Protein AF-A0A078GUJ3-F1 (afdb_monomer)

Foldseek 3Di:
DDDPFQKDKDWCPVPPPDPDPDIDIDIDDGDDPVCSVQSVQWQEKEKLDSCCVVDLQIKIWTDGQAQKIWIDGNVPDPHIDIAGHPDDNPFRWYWYADNVVRWIWTATVVRQKIWIHNVVVVRSPTDIDGDDDPDDPDD

Solvent-accessible surface area (backbone atoms only — not comparable to full-atom values): 8422 Å² total; per-residue (Å²): 131,84,75,77,81,52,55,44,74,53,66,41,80,82,43,91,84,60,86,63,97,62,72,58,70,46,80,48,76,53,52,54,78,81,47,51,79,43,57,89,38,61,68,29,70,30,51,67,51,96,54,61,92,79,34,74,81,33,38,45,34,36,21,36,73,37,40,40,42,36,35,41,32,73,78,80,37,97,56,79,44,77,39,82,42,97,56,74,78,83,40,63,42,45,47,44,53,38,75,90,77,60,28,37,34,37,33,36,68,91,55,45,36,36,35,40,29,37,63,86,78,70,37,75,71,61,50,75,47,75,56,82,72,94,76,70,80,86,127

Nearest PDB structures (foldseek):
  6m8s-assembly1_K  TM=6.997E-01  e=1.606E-01  Homo sapiens
  8cti-assembly1_B  TM=6.285E-01  e=2.528E-01  Homo sapiens
  8auw-assembly1_A  TM=7.124E-01  e=5.407E+00  Homo sapiens
  8auk-assembly1_B  TM=4.397E-01  e=4.561E+00  Homo sapiens
  8auw-assembly1_B  TM=4.407E-01  e=5.723E+00  Homo sapiens

Sequence (139 aa):
MSHPDSTIHLTQVLNPWSSESSPKTITLPPFTDHLVLHAQMVGNVSLSTYLPNQDDDYIVSFTFFGSKLCYYMPNRDSNWTIVDILFSYEINFGVIYSRKDQIFYLLTTGCSYMAALDLKKNKKNPKFMRFQFGNCPLM

Secondary structure (DSSP, 8-state):
-PPP---EEEE-TT-TT---SS--EEEEPPPPHHHHTTGGGEEEEEES-S-TTS-TT--EEEEESSSEEEEE-TTT-SS-EEEE--S-TT---EEEEETTTTEEEEE-GGGSEEEEEETTTTEEEEEEEE---TTPPP-

Mean predicted aligned error: 7.79 Å

Radius of gyration: 16.4 Å; Cα contacts (8 Å, |Δi|>4): 245; chains: 1; bounding box: 41×30×56 Å

Organism: Brassica napus (NCBI:txid3708)

Structure (mmCIF, N/CA/C/O backbone):
data_AF-A0A078GUJ3-F1
#
_entry.id   AF-A0A078GUJ3-F1
#
loop_
_atom_site.group_PDB
_atom_site.id
_atom_site.type_symbol
_atom_site.label_atom_id
_atom_site.label_alt_id
_atom_site.label_comp_id
_atom_site.label_asym_id
_atom_site.label_entity_id
_atom_site.label_seq_id
_atom_site.pdbx_PDB_ins_code
_atom_site.Cartn_x
_atom_site.Cartn_y
_atom_site.Cartn_z
_atom_site.occupancy
_atom_site.B_iso_or_equiv
_atom_site.auth_seq_id
_atom_site.auth_comp_id
_atom_site.auth_asym_id
_atom_site.auth_atom_id
_atom_site.pdbx_PDB_model_num
ATOM 1 N N . MET A 1 1 ? 9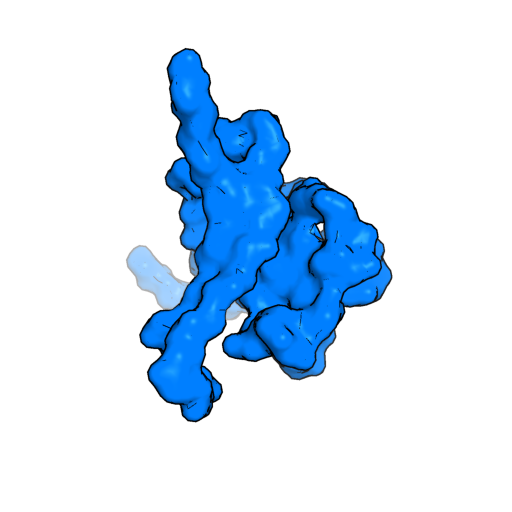.931 14.319 24.451 1.00 36.97 1 MET A N 1
ATOM 2 C CA . MET A 1 1 ? 9.402 14.939 23.219 1.00 36.97 1 MET A CA 1
ATOM 3 C C . MET A 1 1 ? 8.335 14.007 22.683 1.00 36.97 1 MET A C 1
ATOM 5 O O . MET A 1 1 ? 8.594 12.814 22.632 1.00 36.97 1 MET A O 1
ATOM 9 N N . SER A 1 2 ? 7.132 14.501 22.406 1.00 42.03 2 SER A N 1
ATOM 10 C CA . SER A 1 2 ? 6.055 13.695 21.827 1.00 42.03 2 SER A CA 1
ATOM 11 C C . SER A 1 2 ? 6.482 13.233 20.437 1.00 42.03 2 SER A C 1
ATOM 13 O O . SER A 1 2 ? 6.746 14.073 19.576 1.00 42.03 2 SER A O 1
ATOM 15 N N . HIS A 1 3 ? 6.596 11.921 20.228 1.00 52.22 3 HIS A N 1
ATOM 16 C CA . HIS A 1 3 ? 6.717 11.387 18.877 1.00 52.22 3 HIS A CA 1
ATOM 17 C C . HIS A 1 3 ? 5.505 11.880 18.071 1.00 52.22 3 HIS A C 1
ATOM 19 O O . HIS A 1 3 ? 4.392 11.836 18.602 1.00 52.22 3 HIS A O 1
ATOM 25 N N . PRO A 1 4 ? 5.690 12.416 16.852 1.00 57.34 4 PRO A N 1
ATOM 26 C CA . PRO A 1 4 ? 4.559 12.722 15.993 1.00 57.34 4 PRO A CA 1
ATOM 27 C C . PRO A 1 4 ? 3.753 11.440 15.801 1.00 57.34 4 PRO A C 1
ATOM 29 O O . PRO A 1 4 ? 4.325 10.378 15.535 1.00 57.34 4 PRO A O 1
ATOM 32 N N . ASP A 1 5 ? 2.440 11.543 15.992 1.00 70.56 5 ASP A N 1
ATOM 33 C CA . ASP A 1 5 ? 1.530 10.422 15.810 1.00 70.56 5 ASP A CA 1
ATOM 34 C C . ASP A 1 5 ? 1.657 9.943 14.357 1.00 70.56 5 ASP A C 1
ATOM 36 O O . ASP A 1 5 ? 1.248 10.623 13.419 1.00 70.56 5 ASP A O 1
ATOM 40 N N . SER A 1 6 ? 2.344 8.815 14.164 1.00 77.88 6 SER A N 1
ATOM 41 C CA . SER A 1 6 ? 2.643 8.237 12.845 1.00 77.88 6 SER A CA 1
ATOM 42 C C . SER A 1 6 ? 1.509 7.328 12.363 1.00 77.88 6 SER A C 1
ATOM 44 O O . SER A 1 6 ? 1.699 6.488 11.481 1.00 77.88 6 SER A O 1
ATOM 46 N N . THR A 1 7 ? 0.342 7.477 12.987 1.00 84.06 7 THR A N 1
ATOM 47 C CA . THR A 1 7 ? -0.903 6.787 12.680 1.00 84.06 7 THR A CA 1
ATOM 48 C C . THR A 1 7 ? -1.522 7.348 11.407 1.00 84.06 7 THR A C 1
ATOM 50 O O . THR A 1 7 ? -1.603 8.559 11.205 1.00 84.06 7 THR A O 1
ATOM 53 N N . ILE A 1 8 ? -1.984 6.455 10.530 1.00 84.62 8 ILE A N 1
ATOM 54 C CA . ILE A 1 8 ? -2.671 6.845 9.299 1.00 84.62 8 ILE A CA 1
ATOM 55 C C . ILE A 1 8 ? -4.173 6.737 9.512 1.00 84.62 8 ILE A C 1
ATOM 57 O O . ILE A 1 8 ? -4.682 5.697 9.933 1.00 84.62 8 ILE A O 1
ATOM 61 N N . HIS A 1 9 ? -4.891 7.786 9.127 1.00 87.62 9 HIS A N 1
ATOM 62 C CA . HIS A 1 9 ? -6.346 7.797 9.111 1.00 87.62 9 HIS A CA 1
ATOM 63 C C . HIS A 1 9 ? -6.865 7.849 7.673 1.00 87.62 9 HIS A C 1
ATOM 65 O O . HIS A 1 9 ? -6.527 8.752 6.909 1.00 87.62 9 HIS A O 1
ATOM 71 N N . LEU A 1 10 ? -7.719 6.894 7.307 1.00 86.81 10 LEU A N 1
ATOM 72 C CA . LEU A 1 10 ? -8.486 6.928 6.063 1.00 86.81 10 LEU A CA 1
ATOM 73 C C . LEU A 1 10 ? -9.869 7.488 6.359 1.00 86.81 10 LEU A C 1
ATOM 75 O O . LEU A 1 10 ? -10.608 6.902 7.146 1.00 86.81 10 LEU A O 1
ATOM 79 N N . THR A 1 11 ? -10.237 8.596 5.719 1.00 86.38 11 THR A N 1
ATOM 80 C CA . THR A 1 11 ? -11.533 9.242 5.940 1.00 86.38 11 THR A CA 1
ATOM 81 C C . THR A 1 11 ? -12.368 9.307 4.668 1.00 86.38 11 THR A C 1
ATOM 83 O O . THR A 1 11 ? -11.854 9.554 3.577 1.00 86.38 11 THR A O 1
ATOM 86 N N . GLN A 1 12 ? -13.676 9.099 4.810 1.00 83.56 12 GLN A N 1
ATOM 87 C CA . GLN A 1 12 ? -14.631 9.130 3.698 1.00 83.56 12 GLN A CA 1
ATOM 88 C C . GLN A 1 12 ? -15.184 10.531 3.401 1.00 83.56 12 GLN A C 1
ATOM 90 O O . GLN A 1 12 ? -16.067 10.656 2.560 1.00 83.56 12 GLN A O 1
ATOM 95 N N . VAL A 1 13 ? -14.668 11.586 4.043 1.00 83.88 13 VAL A N 1
ATOM 96 C CA . VAL A 1 13 ? -15.151 12.974 3.876 1.00 83.88 13 VAL A CA 1
ATOM 97 C C . VAL A 1 13 ? -15.231 13.406 2.407 1.00 83.88 13 VAL A C 1
ATOM 99 O O . VAL A 1 13 ? -16.160 14.109 2.028 1.00 83.88 13 VAL A O 1
ATOM 102 N N . LEU A 1 14 ? -14.282 12.967 1.574 1.00 81.19 14 LEU A N 1
ATOM 103 C CA . LEU A 1 14 ? -14.217 13.306 0.147 1.00 81.19 14 LEU A CA 1
ATOM 104 C C . LEU A 1 14 ? -14.678 12.162 -0.771 1.00 81.19 14 LEU A C 1
ATOM 106 O O . LEU A 1 14 ? -14.397 12.189 -1.966 1.00 81.19 14 LEU A O 1
ATOM 110 N N . ASN A 1 15 ? -15.344 11.135 -0.237 1.00 79.50 15 ASN A N 1
ATOM 111 C CA . ASN A 1 15 ? -15.840 10.015 -1.030 1.00 79.50 15 ASN A CA 1
ATOM 112 C C . ASN A 1 15 ? -17.213 10.362 -1.643 1.00 79.50 15 ASN A C 1
ATOM 114 O O . ASN A 1 15 ? -18.208 10.336 -0.916 1.00 79.50 15 ASN A O 1
ATOM 118 N N . PRO A 1 16 ? -17.319 10.610 -2.964 1.00 79.56 16 PRO A N 1
ATOM 119 C CA . PRO A 1 16 ? -18.593 10.957 -3.599 1.00 79.56 16 PRO A CA 1
ATOM 120 C C . PRO A 1 16 ? -19.592 9.790 -3.619 1.00 79.56 16 PRO A C 1
ATOM 122 O O . PRO A 1 16 ? -20.770 9.991 -3.896 1.00 79.56 16 PRO A O 1
ATOM 125 N N . TRP A 1 17 ? -19.132 8.569 -3.329 1.00 76.50 17 TRP A N 1
ATOM 126 C CA . TRP A 1 17 ? -19.959 7.365 -3.240 1.00 76.50 17 TRP A CA 1
ATOM 127 C C . TRP A 1 17 ? -20.351 7.008 -1.802 1.00 76.50 17 TRP A C 1
ATOM 129 O O . TRP A 1 17 ? -20.935 5.949 -1.579 1.00 76.50 17 TRP A O 1
ATOM 139 N N . SER A 1 18 ? -20.022 7.853 -0.819 1.00 74.56 18 SER A N 1
ATOM 140 C CA . SER A 1 18 ? -20.481 7.671 0.557 1.00 74.56 18 SER A CA 1
ATOM 141 C C . SER A 1 18 ? -21.945 8.091 0.676 1.00 74.56 18 SER A C 1
ATOM 143 O O . SER A 1 18 ? -22.278 9.257 0.488 1.00 74.56 18 SER A O 1
ATOM 145 N N . SER A 1 19 ? -22.822 7.147 1.015 1.00 70.50 19 SER A N 1
ATOM 146 C CA . SER A 1 19 ? -24.238 7.407 1.316 1.00 70.50 19 SER A CA 1
ATOM 147 C C . SER A 1 19 ? -24.496 7.765 2.782 1.00 70.50 19 SER A C 1
ATOM 149 O O . SER A 1 19 ? -25.628 8.065 3.153 1.00 70.50 19 SER A O 1
ATOM 151 N N . GLU A 1 20 ? -23.474 7.681 3.635 1.00 68.75 20 GLU A N 1
ATOM 152 C CA . GLU A 1 20 ? -23.616 7.855 5.079 1.00 68.75 20 GLU A CA 1
ATOM 153 C C . GLU A 1 20 ? -23.755 9.333 5.454 1.00 68.75 20 GLU A C 1
ATOM 155 O O . GLU A 1 20 ? -23.013 10.186 4.967 1.00 68.75 20 GLU A O 1
ATOM 160 N N . SER A 1 21 ? -24.668 9.630 6.382 1.00 70.56 21 SER A N 1
ATOM 161 C CA . SER A 1 21 ? -24.880 10.985 6.909 1.00 70.56 21 SER A CA 1
ATOM 162 C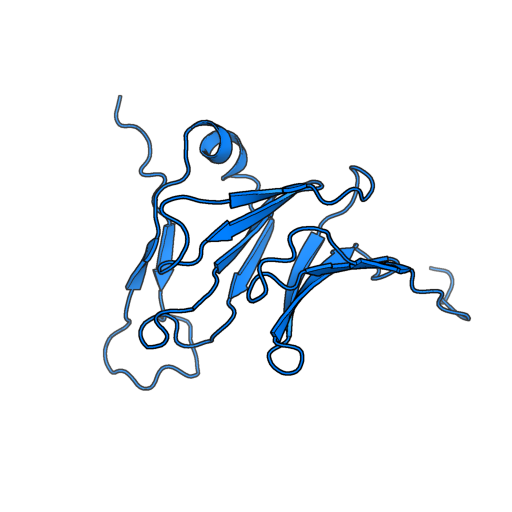 C . SER A 1 21 ? -23.704 11.508 7.740 1.00 70.56 21 SER A C 1
ATOM 164 O O . SER A 1 21 ? -23.618 12.708 7.987 1.00 70.56 21 SER A O 1
ATOM 166 N N . SER A 1 22 ? -22.813 10.620 8.197 1.00 75.81 22 SER A N 1
ATOM 167 C CA . SER A 1 22 ? -21.596 10.961 8.931 1.00 75.81 22 SER A CA 1
ATOM 168 C C . SER A 1 22 ? -20.357 10.338 8.268 1.00 75.81 22 SER A C 1
ATOM 170 O O . SER A 1 22 ? -20.378 9.158 7.902 1.00 75.81 22 SER A O 1
ATOM 172 N N . PRO A 1 23 ? -19.252 11.096 8.117 1.00 78.06 23 PRO A N 1
ATOM 173 C CA . PRO A 1 23 ? -18.013 10.548 7.585 1.00 78.06 23 PRO A CA 1
ATOM 174 C C . PRO A 1 23 ? -17.451 9.496 8.537 1.00 78.06 23 PRO A C 1
ATOM 176 O O . PRO A 1 23 ? -17.251 9.763 9.724 1.00 78.06 23 PRO A O 1
ATOM 179 N N . LYS A 1 24 ? -17.152 8.307 8.014 1.00 84.12 24 LYS A N 1
ATOM 180 C CA . LYS A 1 24 ? -16.436 7.276 8.768 1.00 84.12 24 LYS A CA 1
ATOM 181 C C . LYS A 1 24 ? -14.935 7.434 8.545 1.00 84.12 24 LYS A C 1
ATOM 183 O O . LYS A 1 24 ? -14.481 7.695 7.426 1.00 84.12 24 LYS A O 1
ATOM 188 N N . THR A 1 25 ? -14.184 7.256 9.625 1.00 87.81 25 THR A N 1
ATOM 189 C CA . THR A 1 25 ? -12.721 7.270 9.628 1.00 87.81 25 THR A CA 1
ATOM 190 C C . THR A 1 25 ? -12.218 5.930 10.138 1.00 87.81 25 THR A C 1
ATOM 192 O O . THR A 1 25 ? -12.676 5.448 11.171 1.00 87.81 25 THR A O 1
ATOM 195 N N . ILE A 1 26 ? -11.284 5.334 9.405 1.00 88.44 26 ILE A N 1
ATOM 196 C CA . ILE A 1 26 ? -10.595 4.103 9.784 1.00 88.44 26 ILE A CA 1
ATOM 197 C C . ILE A 1 26 ? -9.184 4.469 10.210 1.00 88.44 26 ILE A C 1
ATOM 199 O O . ILE A 1 26 ? -8.498 5.225 9.519 1.00 88.44 26 ILE A O 1
ATOM 203 N N . THR A 1 27 ? -8.756 3.913 11.334 1.00 89.38 27 THR A N 1
ATOM 204 C CA . THR A 1 27 ? -7.400 4.067 11.854 1.00 89.38 27 THR A CA 1
ATOM 205 C C . THR A 1 27 ? -6.581 2.853 11.446 1.00 89.38 27 THR A C 1
ATOM 207 O O . THR A 1 27 ? -6.934 1.726 11.784 1.00 89.38 27 THR A O 1
ATOM 210 N N . LEU A 1 28 ? -5.512 3.078 10.689 1.00 89.25 28 LEU A N 1
ATOM 211 C CA . LEU A 1 28 ? -4.556 2.042 10.306 1.00 89.25 28 LEU A CA 1
ATOM 212 C C . LEU A 1 28 ? -3.415 1.981 11.331 1.00 89.25 28 LEU A C 1
ATOM 214 O O . LEU A 1 28 ? -3.224 2.943 12.080 1.00 89.25 28 LEU A O 1
ATOM 218 N N . PRO A 1 29 ? -2.618 0.898 11.350 1.00 88.31 29 PRO A N 1
ATOM 219 C CA . PRO A 1 29 ? -1.446 0.832 12.207 1.00 88.31 29 PRO A CA 1
ATOM 220 C C . PRO A 1 29 ? -0.495 2.006 11.952 1.00 88.31 29 PRO A C 1
ATOM 222 O O . PRO A 1 29 ? -0.361 2.451 10.804 1.00 88.31 29 PRO A O 1
ATOM 225 N N . PRO A 1 30 ? 0.207 2.494 12.983 1.00 87.00 30 PRO A N 1
ATOM 226 C CA . PRO A 1 30 ? 1.226 3.510 12.794 1.00 87.00 30 PRO A CA 1
ATOM 227 C C . PRO A 1 30 ? 2.378 2.982 11.939 1.00 87.00 30 PRO A C 1
ATOM 229 O O . PRO A 1 30 ? 2.659 1.780 11.897 1.00 87.00 30 PRO A O 1
ATOM 232 N N . PHE A 1 31 ? 3.075 3.890 11.261 1.00 84.56 31 PHE A N 1
ATOM 233 C CA . PHE A 1 31 ? 4.349 3.543 10.652 1.00 84.56 31 PHE A CA 1
ATOM 234 C C . PHE A 1 31 ? 5.350 3.108 11.719 1.00 84.56 31 PHE A C 1
ATOM 236 O O . PHE A 1 31 ? 5.560 3.790 12.716 1.00 84.56 31 PHE A O 1
ATOM 243 N N . THR A 1 32 ? 5.994 1.968 11.483 1.00 81.19 32 THR A N 1
ATOM 244 C CA . THR A 1 32 ? 7.171 1.530 12.242 1.00 81.19 32 THR A CA 1
ATOM 245 C C . THR A 1 32 ? 8.316 2.525 12.057 1.00 81.19 32 THR A C 1
ATOM 247 O O . THR A 1 32 ? 8.421 3.104 10.979 1.00 81.19 32 THR A O 1
ATOM 250 N N . ASP A 1 33 ? 9.223 2.657 13.028 1.00 74.25 33 ASP A N 1
ATOM 251 C CA . ASP A 1 33 ? 10.292 3.678 13.048 1.00 74.25 33 ASP A CA 1
ATOM 252 C C . ASP A 1 33 ? 11.051 3.856 11.719 1.00 74.25 33 ASP A C 1
ATOM 254 O O . ASP A 1 33 ? 11.320 4.977 11.291 1.00 74.25 33 ASP A O 1
ATOM 258 N N . HIS A 1 34 ? 11.342 2.761 11.007 1.00 76.06 34 HIS A N 1
ATOM 259 C CA . HIS A 1 34 ? 12.021 2.817 9.708 1.00 76.06 34 HIS A CA 1
ATOM 260 C C . HIS A 1 34 ? 11.167 3.430 8.581 1.00 76.06 34 HIS A C 1
ATOM 262 O O . HIS A 1 34 ? 11.712 4.034 7.663 1.00 76.06 34 HIS A O 1
ATOM 268 N N . LEU A 1 35 ? 9.840 3.296 8.641 1.00 75.56 35 LEU A N 1
ATOM 269 C CA . LEU A 1 35 ? 8.888 3.888 7.697 1.00 75.56 35 LEU A CA 1
ATOM 270 C C . LEU A 1 35 ? 8.584 5.352 8.017 1.00 75.56 35 LEU A C 1
ATOM 272 O O . LEU A 1 35 ? 8.284 6.113 7.100 1.00 75.56 35 LEU A O 1
ATOM 276 N N . VAL A 1 36 ? 8.697 5.764 9.284 1.00 76.94 36 VAL A N 1
ATOM 277 C CA . VAL A 1 36 ? 8.464 7.157 9.708 1.00 76.94 36 VAL A CA 1
ATOM 278 C C . VAL A 1 36 ? 9.396 8.118 8.966 1.00 76.94 36 VAL A C 1
ATOM 280 O O . VAL A 1 36 ? 8.956 9.174 8.515 1.00 76.94 36 VAL A O 1
ATOM 283 N N . LEU A 1 37 ? 10.653 7.719 8.740 1.00 73.50 37 LEU A N 1
ATOM 284 C CA . LEU A 1 37 ? 11.622 8.489 7.944 1.00 73.50 37 LEU A CA 1
ATOM 285 C C . LEU A 1 37 ? 11.168 8.706 6.492 1.00 73.50 37 LEU A C 1
ATOM 287 O O . LEU A 1 37 ? 11.540 9.697 5.869 1.00 73.50 37 LEU A O 1
ATOM 291 N N . HIS A 1 38 ? 10.349 7.797 5.963 1.00 70.88 38 HIS A N 1
ATOM 292 C CA . 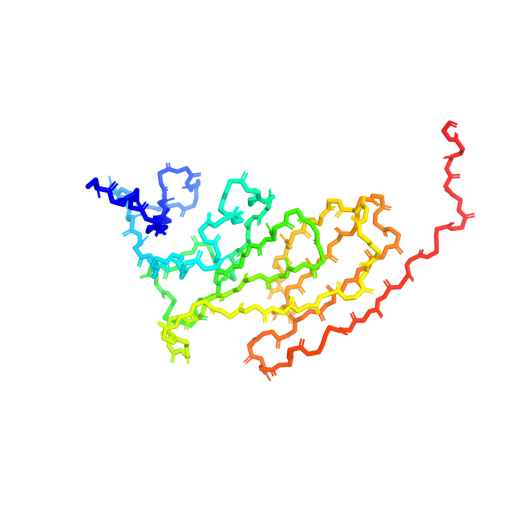HIS A 1 38 ? 9.826 7.848 4.601 1.00 70.88 38 HIS A CA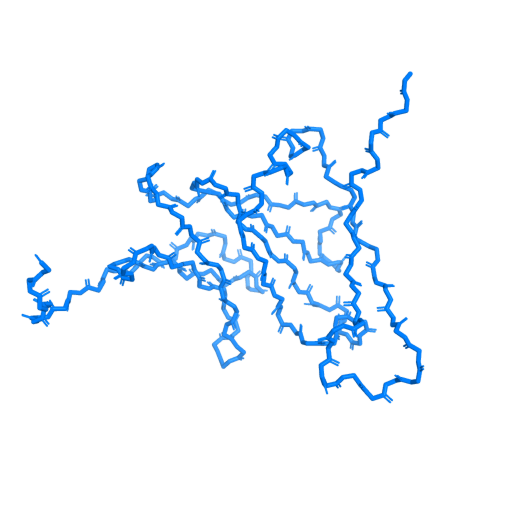 1
ATOM 293 C C . HIS A 1 38 ? 8.400 8.412 4.522 1.00 70.88 38 HIS A C 1
ATOM 295 O O . HIS A 1 38 ? 7.909 8.658 3.424 1.00 70.88 38 HIS A O 1
ATOM 301 N N . ALA A 1 39 ? 7.729 8.669 5.649 1.00 71.94 39 ALA A N 1
ATOM 302 C CA . ALA A 1 39 ? 6.334 9.114 5.683 1.00 71.94 39 ALA A CA 1
ATOM 303 C C . ALA A 1 39 ? 6.107 10.448 4.944 1.00 71.94 39 ALA A C 1
ATOM 305 O O . ALA A 1 39 ? 5.092 10.623 4.276 1.00 71.94 39 ALA A O 1
ATOM 306 N N . GLN A 1 40 ? 7.080 11.365 4.994 1.00 68.12 40 GLN A N 1
ATOM 307 C CA . GLN A 1 40 ? 7.036 12.637 4.251 1.00 68.12 40 GLN A CA 1
ATOM 308 C C . GLN A 1 40 ? 7.204 12.456 2.732 1.00 68.12 40 GLN A C 1
ATOM 310 O O . GLN A 1 40 ? 6.979 13.386 1.965 1.00 68.12 40 GLN A O 1
ATOM 315 N N . MET A 1 41 ? 7.608 11.260 2.300 1.00 70.94 41 MET A N 1
ATOM 316 C CA . MET A 1 41 ? 7.889 10.893 0.914 1.00 70.94 41 MET A CA 1
ATOM 317 C C . MET A 1 41 ? 6.814 9.967 0.329 1.00 70.94 41 MET A C 1
ATOM 319 O O . MET A 1 41 ? 7.055 9.323 -0.693 1.00 70.94 41 MET A O 1
ATOM 323 N N . VAL A 1 42 ? 5.646 9.853 0.969 1.00 72.50 42 VAL A N 1
ATOM 324 C CA . VAL A 1 42 ? 4.517 9.103 0.406 1.00 72.50 42 VAL A CA 1
ATOM 325 C C . VAL A 1 42 ? 4.055 9.800 -0.874 1.00 72.50 42 VAL A C 1
ATOM 327 O O . VAL A 1 42 ? 3.626 10.951 -0.846 1.00 72.50 42 VAL A O 1
ATOM 330 N N . GLY A 1 43 ? 4.173 9.104 -2.003 1.00 74.81 43 GLY A N 1
ATOM 331 C CA . GLY A 1 43 ? 3.859 9.642 -3.323 1.00 74.81 43 GLY A CA 1
ATOM 332 C C . GLY A 1 43 ? 2.407 9.405 -3.723 1.00 74.81 43 GLY A C 1
ATOM 333 O O . GLY A 1 43 ? 1.707 10.326 -4.137 1.00 74.81 43 GLY A O 1
ATOM 334 N N . ASN A 1 44 ? 1.938 8.162 -3.617 1.00 84.31 44 ASN A N 1
ATOM 335 C CA . ASN A 1 44 ? 0.604 7.782 -4.070 1.00 84.31 44 ASN A CA 1
ATOM 336 C C . ASN A 1 44 ? -0.010 6.709 -3.165 1.00 84.31 44 ASN A C 1
ATOM 338 O O . ASN A 1 44 ? 0.713 5.882 -2.616 1.00 84.31 44 ASN A O 1
ATOM 342 N N . VAL A 1 45 ? -1.338 6.722 -3.024 1.00 87.50 45 VAL A N 1
ATOM 343 C CA . VAL A 1 45 ? -2.106 5.785 -2.193 1.00 87.50 45 VAL A CA 1
ATOM 344 C C . VAL A 1 45 ? -3.162 5.106 -3.060 1.00 87.50 45 VAL A C 1
ATOM 346 O O . VAL A 1 45 ? -3.843 5.767 -3.843 1.00 87.50 45 VAL A O 1
ATOM 349 N N . SER A 1 46 ? -3.341 3.797 -2.888 1.00 91.44 46 SER A N 1
ATOM 350 C CA . SER A 1 46 ? -4.400 3.041 -3.555 1.00 91.44 46 SER A CA 1
ATOM 351 C C . SER A 1 46 ? -5.066 2.046 -2.615 1.00 91.44 46 SER A C 1
ATOM 353 O O . SER A 1 46 ? -4.407 1.420 -1.782 1.00 91.44 46 SER A O 1
ATOM 355 N N . LEU A 1 47 ? -6.377 1.886 -2.787 1.00 92.62 47 LEU A N 1
ATOM 356 C CA . LEU A 1 47 ? -7.236 1.016 -1.991 1.00 92.62 47 LEU A CA 1
ATOM 357 C C . LEU A 1 47 ? -7.849 -0.069 -2.878 1.00 92.62 47 LEU A C 1
ATOM 359 O O . LEU A 1 47 ? -8.271 0.206 -4.003 1.00 92.62 47 LEU A O 1
ATOM 363 N N . SER A 1 48 ? -7.973 -1.289 -2.351 1.00 93.19 48 SER A N 1
ATOM 364 C CA . SER A 1 48 ? -8.661 -2.380 -3.059 1.00 93.19 48 SER A CA 1
ATOM 365 C C . SER A 1 48 ? -10.180 -2.196 -3.155 1.00 93.19 48 SER A C 1
ATOM 367 O O . SER A 1 48 ? -10.857 -2.865 -3.939 1.00 93.19 48 SER A O 1
ATOM 369 N N . THR A 1 49 ? -10.728 -1.299 -2.341 1.00 88.44 49 THR A N 1
ATOM 370 C CA . THR A 1 49 ? -12.156 -1.021 -2.214 1.00 88.44 49 THR A CA 1
ATOM 371 C C . THR A 1 49 ? -12.381 0.466 -1.962 1.00 88.44 49 THR A C 1
ATOM 373 O O . THR A 1 49 ? -11.512 1.172 -1.458 1.00 88.44 49 THR A O 1
ATOM 376 N N . TYR A 1 50 ? -13.570 0.943 -2.309 1.00 83.31 50 TYR A N 1
ATOM 377 C CA . TYR A 1 50 ? -14.009 2.314 -2.049 1.00 83.31 50 TYR A CA 1
ATOM 378 C C . TYR A 1 50 ? -14.722 2.446 -0.687 1.00 83.31 50 TYR A C 1
ATOM 380 O O . TYR A 1 50 ? -14.959 3.561 -0.225 1.00 83.31 50 TYR A O 1
ATOM 388 N N . LEU A 1 51 ? -15.036 1.320 -0.029 1.00 84.25 51 LEU A N 1
ATOM 389 C CA . LEU A 1 51 ? -15.685 1.247 1.287 1.00 84.25 51 LEU A CA 1
ATOM 390 C C . LEU A 1 51 ? -14.891 0.313 2.224 1.00 84.25 51 LEU A C 1
ATOM 392 O O . LEU A 1 51 ? -15.357 -0.776 2.550 1.00 84.25 51 LEU A O 1
ATOM 396 N N . PRO A 1 52 ? -13.674 0.701 2.650 1.00 83.75 52 PRO A N 1
ATOM 397 C CA . PRO A 1 52 ? -12.809 -0.150 3.480 1.00 83.75 52 PRO A CA 1
ATOM 398 C C . PRO A 1 52 ? -13.379 -0.455 4.873 1.00 83.75 52 PRO A C 1
ATOM 400 O O . PRO A 1 52 ? -12.930 -1.364 5.547 1.00 83.75 52 PRO A O 1
ATOM 403 N N . ASN A 1 53 ? -14.396 0.284 5.310 1.00 81.88 53 ASN A N 1
ATOM 404 C CA . ASN A 1 53 ? -15.116 0.052 6.562 1.00 81.88 53 ASN A CA 1
ATOM 405 C C . ASN A 1 53 ? -16.174 -1.060 6.470 1.00 81.88 53 ASN A C 1
ATOM 407 O O . ASN A 1 53 ? -16.821 -1.348 7.472 1.00 81.88 53 ASN A O 1
ATOM 411 N N . GLN A 1 54 ? -16.405 -1.611 5.278 1.00 84.00 54 GLN A N 1
ATOM 412 C CA . GLN A 1 54 ? -17.388 -2.666 5.009 1.00 84.00 54 GLN A CA 1
ATOM 413 C C . GLN A 1 54 ? -16.756 -3.918 4.384 1.00 84.00 54 GLN A C 1
ATOM 415 O O . GLN A 1 54 ? -17.471 -4.845 4.014 1.00 84.00 54 GLN A O 1
ATOM 420 N N . ASP A 1 55 ? -15.437 -3.931 4.213 1.00 84.38 55 ASP A N 1
ATOM 421 C CA . ASP A 1 55 ? -14.686 -5.018 3.592 1.00 84.38 55 ASP A CA 1
ATOM 422 C C . ASP A 1 55 ? -13.540 -5.370 4.528 1.00 84.38 55 ASP A C 1
ATOM 424 O O . ASP A 1 55 ? -12.567 -4.632 4.567 1.00 84.38 55 ASP A O 1
ATOM 428 N N . ASP A 1 56 ? -13.644 -6.461 5.284 1.00 84.50 56 ASP A N 1
ATOM 429 C CA . ASP A 1 56 ? -12.621 -6.821 6.276 1.00 84.50 56 ASP A CA 1
ATOM 430 C C . ASP A 1 56 ? -11.283 -7.234 5.620 1.00 84.50 56 ASP A C 1
ATOM 432 O O . ASP A 1 56 ? -10.222 -7.160 6.241 1.00 84.50 56 ASP A O 1
ATOM 436 N N . ASP A 1 57 ? -11.307 -7.610 4.336 1.00 87.19 57 ASP A N 1
ATOM 437 C CA . ASP A 1 57 ? -10.140 -8.041 3.559 1.00 87.19 57 ASP A CA 1
ATOM 438 C C . ASP A 1 57 ? -9.612 -6.935 2.627 1.00 87.19 57 ASP A C 1
ATOM 440 O O . ASP A 1 57 ? -8.949 -7.208 1.610 1.00 87.19 57 ASP A O 1
ATOM 444 N N . TYR A 1 58 ? -9.897 -5.670 2.953 1.00 91.62 58 TYR A N 1
ATOM 445 C CA . TYR A 1 58 ? -9.374 -4.553 2.185 1.00 91.62 58 TYR A CA 1
ATOM 446 C C . TYR A 1 58 ? -7.849 -4.462 2.268 1.00 91.62 58 TYR A C 1
ATOM 448 O O . TYR A 1 58 ? -7.206 -4.836 3.246 1.00 91.62 58 TYR A O 1
ATOM 456 N N . ILE A 1 59 ? -7.257 -3.927 1.209 1.00 93.75 59 ILE A N 1
ATOM 457 C CA . ILE A 1 59 ? -5.824 -3.696 1.107 1.00 93.75 59 ILE A CA 1
ATOM 458 C C . ILE A 1 59 ? -5.614 -2.204 0.925 1.00 93.75 59 ILE A C 1
ATOM 460 O O . ILE A 1 59 ? -6.163 -1.596 -0.002 1.00 93.75 59 ILE A O 1
ATOM 464 N N . VAL A 1 60 ? -4.789 -1.632 1.794 1.00 93.19 60 VAL A N 1
ATOM 465 C CA . VAL A 1 60 ? -4.246 -0.284 1.630 1.00 93.19 60 VAL A CA 1
ATOM 466 C C . VAL A 1 60 ? -2.835 -0.415 1.118 1.00 93.19 60 VAL A C 1
ATOM 468 O O . VAL A 1 60 ? -2.056 -1.198 1.653 1.00 93.19 60 VAL A O 1
ATOM 471 N N . SER A 1 61 ? -2.496 0.365 0.104 1.00 91.50 61 SER A N 1
ATOM 472 C CA . SER A 1 61 ? -1.139 0.434 -0.413 1.00 91.50 61 SER A CA 1
ATOM 473 C C . SER A 1 61 ? -0.717 1.875 -0.612 1.00 91.50 61 SER A C 1
ATOM 475 O O . SER A 1 61 ? -1.544 2.733 -0.928 1.00 91.50 61 SER A O 1
ATOM 477 N N . PHE A 1 62 ? 0.574 2.127 -0.469 1.00 88.06 62 PHE A N 1
ATOM 478 C CA . PHE A 1 62 ? 1.170 3.382 -0.878 1.00 88.06 62 PHE A CA 1
ATOM 479 C C . PHE A 1 62 ? 2.586 3.178 -1.395 1.00 88.06 62 PHE A C 1
ATOM 481 O O . PHE A 1 62 ? 3.289 2.230 -1.034 1.00 88.06 62 PHE A O 1
ATOM 488 N N . THR A 1 63 ? 2.995 4.088 -2.264 1.00 84.44 63 THR A N 1
ATOM 489 C CA . THR A 1 63 ? 4.362 4.174 -2.764 1.00 84.44 63 THR A CA 1
ATOM 490 C C . THR A 1 63 ? 5.111 5.252 -2.003 1.00 84.44 63 THR A C 1
ATOM 492 O O . THR A 1 63 ? 4.573 6.320 -1.707 1.00 84.44 63 THR A O 1
ATOM 495 N N . PHE A 1 64 ? 6.372 4.975 -1.700 1.00 75.50 64 PHE A N 1
ATOM 496 C CA . PHE A 1 64 ? 7.327 6.014 -1.334 1.00 75.50 64 PHE A CA 1
ATOM 497 C C . PHE A 1 64 ? 8.035 6.507 -2.597 1.00 75.50 64 PHE A C 1
ATOM 499 O O . PHE A 1 64 ? 8.109 5.765 -3.578 1.00 75.50 64 PHE A O 1
ATOM 506 N N . PHE A 1 65 ? 8.593 7.721 -2.585 1.00 67.12 65 PHE A N 1
ATOM 507 C CA . PHE A 1 65 ? 9.576 8.108 -3.603 1.00 67.12 65 PHE A CA 1
ATOM 508 C C . PHE A 1 65 ? 10.690 7.048 -3.650 1.00 67.12 65 PHE A C 1
ATOM 510 O O . PHE A 1 65 ? 11.423 6.860 -2.678 1.00 67.12 65 PHE A O 1
ATOM 517 N N . GLY A 1 66 ? 10.774 6.330 -4.772 1.00 65.56 66 GLY A N 1
ATOM 518 C CA . GLY A 1 66 ? 11.698 5.219 -4.976 1.00 65.56 66 GLY A CA 1
ATOM 519 C C . GLY A 1 66 ? 11.016 3.887 -5.300 1.00 65.56 66 GLY A C 1
ATOM 520 O O . GLY A 1 66 ? 9.830 3.794 -5.603 1.00 65.56 66 GLY A O 1
ATOM 521 N N . SER A 1 67 ? 11.812 2.828 -5.250 1.00 72.69 67 SER A N 1
ATOM 522 C CA . SER A 1 67 ? 11.508 1.467 -5.696 1.00 72.69 67 SER A CA 1
ATOM 523 C C . SER A 1 67 ? 10.766 0.616 -4.654 1.00 72.69 67 SER A C 1
ATOM 525 O O . SER A 1 67 ? 10.975 -0.591 -4.591 1.00 72.69 67 SER A O 1
ATOM 527 N N . LYS A 1 68 ? 9.922 1.199 -3.794 1.00 81.44 68 LYS A N 1
ATOM 528 C CA . LYS A 1 68 ? 9.274 0.459 -2.693 1.00 81.44 68 LYS A CA 1
ATOM 529 C C . LYS A 1 68 ? 7.766 0.654 -2.677 1.00 81.44 68 LYS A C 1
ATOM 531 O O . LYS A 1 68 ? 7.274 1.783 -2.657 1.00 81.44 68 LYS A O 1
ATOM 536 N N . LEU A 1 69 ? 7.044 -0.462 -2.623 1.00 86.88 69 LEU A N 1
ATOM 537 C CA . LEU A 1 69 ? 5.626 -0.494 -2.289 1.00 86.88 69 LEU A CA 1
ATOM 538 C C . LEU A 1 69 ? 5.481 -0.891 -0.829 1.00 86.88 69 LEU A C 1
ATOM 540 O O . LEU A 1 69 ? 6.109 -1.846 -0.381 1.00 86.88 69 LEU A O 1
ATOM 544 N N . CYS A 1 70 ? 4.602 -0.219 -0.109 1.00 89.12 70 CYS A N 1
ATOM 545 C CA . CYS A 1 70 ? 4.188 -0.661 1.206 1.00 89.12 70 CYS A CA 1
ATOM 546 C C . CYS A 1 70 ? 2.687 -0.920 1.200 1.00 89.12 70 CYS A C 1
ATOM 548 O O . CYS A 1 70 ? 1.929 -0.215 0.528 1.00 89.12 70 CYS A O 1
ATOM 550 N N . TYR A 1 71 ? 2.255 -1.951 1.915 1.00 92.31 71 TYR A N 1
ATOM 551 C CA . TYR A 1 71 ? 0.848 -2.295 2.004 1.00 92.31 71 TYR A CA 1
ATOM 552 C C . 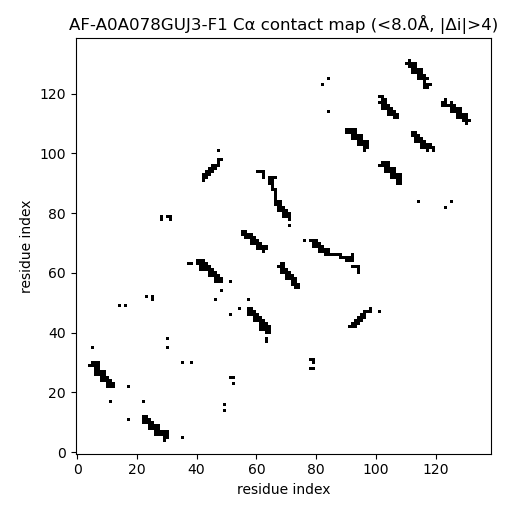TYR A 1 71 ? 0.480 -2.852 3.380 1.00 92.31 71 TYR A C 1
ATOM 554 O O . TYR A 1 71 ? 1.339 -3.295 4.145 1.00 92.31 71 TYR A O 1
ATOM 562 N N . TYR A 1 72 ? -0.817 -2.828 3.669 1.00 91.75 72 TYR A N 1
ATOM 563 C CA . TYR A 1 72 ? -1.419 -3.390 4.869 1.00 91.75 72 TYR A CA 1
ATOM 564 C C . TYR A 1 72 ? -2.741 -4.078 4.529 1.00 91.75 72 TYR A C 1
ATOM 566 O O . TYR A 1 72 ? -3.573 -3.512 3.812 1.00 91.75 72 TYR A O 1
ATOM 574 N N . MET A 1 73 ? -2.913 -5.294 5.050 1.00 91.69 73 MET A N 1
ATOM 575 C CA . MET A 1 73 ? -4.151 -6.071 5.006 1.00 91.69 73 MET A CA 1
ATOM 576 C C . MET A 1 73 ? -4.610 -6.377 6.443 1.00 91.69 73 MET A C 1
ATOM 578 O O . MET A 1 73 ? -3.968 -7.200 7.096 1.00 91.69 73 MET A O 1
ATOM 582 N N . PRO A 1 74 ? -5.707 -5.788 6.949 1.00 87.44 74 PRO A N 1
ATOM 583 C CA . PRO A 1 74 ? -6.082 -5.879 8.364 1.00 87.44 74 PRO A CA 1
ATOM 584 C C . PRO A 1 74 ? -6.220 -7.300 8.912 1.00 87.44 74 PRO A C 1
ATOM 586 O O . PRO A 1 74 ? -5.764 -7.581 10.016 1.00 87.44 74 PRO A O 1
ATOM 589 N N . ASN A 1 75 ? -6.792 -8.214 8.126 1.00 86.19 75 ASN A N 1
ATOM 590 C CA . ASN A 1 75 ? -7.018 -9.601 8.542 1.00 86.19 75 ASN A CA 1
ATOM 591 C C . ASN A 1 75 ? -5.799 -10.521 8.398 1.00 86.19 75 ASN A C 1
ATOM 593 O O . ASN A 1 75 ? -5.857 -11.689 8.784 1.00 86.19 75 ASN A O 1
ATOM 597 N N . ARG A 1 76 ? -4.708 -10.046 7.789 1.00 85.75 76 ARG A N 1
ATOM 598 C CA . ARG A 1 76 ? -3.536 -10.884 7.482 1.00 85.75 76 ARG A CA 1
ATOM 599 C C . ARG A 1 76 ? -2.250 -10.358 8.082 1.00 85.75 76 ARG A C 1
ATOM 601 O O . ARG A 1 76 ? -1.393 -11.152 8.459 1.00 85.75 76 ARG A O 1
ATOM 608 N N . ASP A 1 77 ? -2.120 -9.045 8.163 1.00 86.12 77 ASP A N 1
ATOM 609 C CA . ASP A 1 77 ? -0.907 -8.384 8.590 1.00 86.12 77 ASP A CA 1
ATOM 610 C C . ASP A 1 77 ? -1.143 -7.702 9.940 1.00 86.12 77 ASP A C 1
ATOM 612 O O . ASP A 1 77 ? -2.112 -6.974 10.130 1.00 86.12 77 ASP A O 1
ATOM 616 N N . SER A 1 78 ? -0.228 -7.897 10.889 1.00 84.94 78 SER A N 1
ATOM 617 C CA . SER A 1 78 ? -0.232 -7.133 12.147 1.00 84.94 78 SER A CA 1
ATOM 618 C C . SER A 1 78 ? 0.436 -5.762 11.998 1.00 84.94 78 SER A C 1
ATOM 620 O O . SER A 1 78 ? 0.246 -4.896 12.842 1.00 84.94 78 SER A O 1
ATOM 622 N N . ASN A 1 79 ? 1.240 -5.578 10.946 1.00 87.25 79 ASN A N 1
ATOM 623 C CA . ASN A 1 79 ? 2.019 -4.375 10.656 1.00 87.25 79 ASN A CA 1
ATOM 624 C C . ASN A 1 79 ? 2.161 -4.179 9.142 1.00 87.25 79 ASN A C 1
ATOM 626 O O . ASN A 1 79 ? 1.902 -5.084 8.352 1.00 87.25 79 ASN A O 1
ATOM 630 N N . TRP A 1 80 ? 2.631 -3.003 8.742 1.00 90.06 80 TRP A N 1
ATOM 631 C CA . TRP A 1 80 ? 2.967 -2.686 7.358 1.00 90.06 80 TRP A CA 1
ATOM 632 C C . TRP A 1 80 ? 3.996 -3.656 6.758 1.00 90.06 80 TRP A C 1
ATOM 634 O O . TRP A 1 80 ? 5.019 -3.953 7.376 1.00 90.06 80 TRP A O 1
ATOM 644 N N . THR A 1 81 ? 3.748 -4.109 5.526 1.00 89.25 81 THR A N 1
ATOM 645 C CA . THR A 1 81 ? 4.684 -4.933 4.749 1.00 89.25 81 THR A CA 1
ATOM 646 C C . THR A 1 81 ? 5.271 -4.132 3.594 1.00 89.25 81 THR A C 1
ATOM 648 O O . THR A 1 81 ? 4.535 -3.521 2.822 1.00 89.25 81 THR A O 1
ATOM 651 N N . ILE A 1 82 ? 6.592 -4.206 3.425 1.00 87.88 82 ILE A N 1
ATOM 652 C CA . ILE A 1 82 ? 7.313 -3.585 2.308 1.00 87.88 82 ILE A CA 1
ATOM 653 C C . ILE A 1 82 ? 7.627 -4.633 1.243 1.00 87.88 82 ILE A C 1
ATOM 655 O O . ILE A 1 82 ? 8.037 -5.754 1.549 1.00 87.88 82 ILE A O 1
ATOM 659 N N . VAL A 1 83 ? 7.457 -4.245 -0.015 1.00 87.19 83 VAL A N 1
ATOM 660 C CA . VAL A 1 83 ? 7.884 -4.991 -1.194 1.00 87.19 83 VAL A CA 1
ATOM 661 C C . VAL A 1 83 ? 8.838 -4.118 -1.997 1.00 87.19 83 VAL A C 1
ATOM 663 O O . VAL A 1 83 ? 8.479 -3.014 -2.413 1.00 87.19 83 VAL A O 1
ATOM 666 N N . ASP A 1 84 ? 10.043 -4.630 -2.235 1.00 83.56 84 ASP A N 1
ATOM 667 C CA . ASP A 1 84 ? 11.010 -3.991 -3.120 1.00 83.56 84 ASP A CA 1
ATOM 668 C C . ASP A 1 84 ? 10.640 -4.250 -4.587 1.00 83.56 84 ASP A C 1
ATOM 670 O O . ASP A 1 84 ? 10.383 -5.375 -5.023 1.00 83.56 84 ASP A O 1
ATOM 674 N N . ILE A 1 85 ? 10.618 -3.178 -5.366 1.00 80.00 85 ILE A N 1
ATOM 675 C CA . ILE A 1 85 ? 10.227 -3.132 -6.768 1.00 80.00 85 ILE A CA 1
ATOM 676 C C . ILE A 1 85 ? 11.459 -2.717 -7.559 1.00 80.00 85 ILE A C 1
ATOM 678 O O . ILE A 1 85 ? 11.784 -1.543 -7.630 1.00 80.00 85 ILE A O 1
ATOM 682 N N . LEU A 1 86 ? 12.150 -3.676 -8.169 1.00 72.56 86 LEU A N 1
ATOM 683 C CA . LEU A 1 86 ? 13.463 -3.501 -8.813 1.00 72.56 86 LEU A CA 1
ATOM 684 C C . LEU A 1 86 ? 13.464 -2.662 -10.117 1.00 72.56 86 LEU A C 1
ATOM 686 O O . LEU A 1 86 ? 14.166 -2.992 -11.071 1.00 72.56 86 LEU A O 1
ATOM 690 N N . PHE A 1 87 ? 12.694 -1.578 -10.191 1.00 64.81 87 PHE A N 1
ATOM 691 C CA . PHE A 1 87 ? 12.839 -0.557 -11.227 1.00 64.81 87 PHE A CA 1
ATOM 692 C C . PHE A 1 87 ? 13.830 0.529 -10.791 1.00 64.81 87 PHE A C 1
ATOM 694 O O . PHE A 1 87 ? 14.083 0.709 -9.600 1.00 64.81 87 PHE A O 1
ATOM 701 N N . SER A 1 88 ? 14.437 1.217 -11.765 1.00 53.06 88 SER A N 1
ATOM 702 C CA . SER A 1 88 ? 15.503 2.190 -11.509 1.00 53.06 88 SER A CA 1
ATOM 703 C C . SER A 1 88 ? 15.059 3.297 -10.546 1.00 53.06 88 SER A C 1
ATOM 705 O O . SER A 1 88 ? 13.898 3.703 -10.520 1.00 53.06 88 SER A O 1
ATOM 707 N N . TYR A 1 89 ? 16.022 3.785 -9.767 1.00 55.59 89 TYR A N 1
ATOM 708 C CA . TYR A 1 89 ? 15.893 4.742 -8.662 1.00 55.59 89 TYR A CA 1
ATOM 709 C C . TYR A 1 89 ? 15.293 6.122 -9.015 1.00 55.59 89 TYR A C 1
ATOM 711 O O . TYR A 1 89 ? 15.225 6.984 -8.146 1.00 55.59 89 TYR A O 1
ATOM 719 N N . GLU A 1 90 ? 14.855 6.356 -10.253 1.00 52.72 90 GLU A N 1
ATOM 720 C CA . GLU A 1 90 ? 14.585 7.705 -10.778 1.00 52.72 90 GLU A CA 1
ATOM 721 C C . GLU A 1 90 ? 13.117 7.999 -11.107 1.00 52.72 90 GLU A C 1
ATOM 723 O O . GLU A 1 90 ? 12.819 9.028 -11.711 1.00 52.72 90 GLU A O 1
ATOM 728 N N . ILE A 1 91 ? 12.173 7.127 -10.746 1.00 58.47 91 ILE A N 1
ATOM 729 C CA . ILE A 1 91 ? 10.804 7.268 -11.245 1.00 58.47 91 ILE A CA 1
ATOM 730 C C . ILE A 1 91 ? 9.789 7.416 -10.114 1.00 58.47 91 ILE A C 1
ATOM 732 O O . ILE A 1 91 ? 9.750 6.635 -9.169 1.00 58.47 91 ILE A O 1
ATOM 736 N N . ASN A 1 92 ? 8.923 8.421 -10.250 1.00 62.88 92 ASN A N 1
ATOM 737 C CA . ASN A 1 92 ? 7.700 8.541 -9.468 1.00 62.88 92 ASN A CA 1
ATOM 738 C C . ASN A 1 92 ? 6.750 7.411 -9.858 1.00 62.88 92 ASN A C 1
ATOM 740 O O . ASN A 1 92 ? 6.285 7.353 -10.998 1.00 62.88 92 ASN A O 1
ATOM 744 N N . PHE A 1 93 ? 6.461 6.521 -8.913 1.00 72.31 93 PHE A N 1
ATOM 745 C CA . PHE A 1 93 ? 5.522 5.430 -9.130 1.00 72.31 93 PHE A CA 1
ATOM 746 C C . PHE A 1 93 ? 4.127 5.815 -8.647 1.00 72.31 93 PHE A C 1
ATOM 748 O O . PHE A 1 93 ? 3.917 6.086 -7.461 1.00 72.31 93 PHE A O 1
ATOM 755 N N . GLY A 1 94 ? 3.162 5.784 -9.563 1.00 81.81 94 GLY A N 1
ATOM 756 C CA . GLY A 1 94 ? 1.748 5.728 -9.200 1.00 81.81 94 GLY A CA 1
ATOM 757 C C . GLY A 1 94 ? 1.360 4.288 -8.879 1.00 81.81 94 GLY A C 1
ATOM 758 O O . GLY A 1 94 ? 1.793 3.377 -9.587 1.00 81.81 94 GLY A O 1
ATOM 759 N N . VAL A 1 95 ? 0.546 4.074 -7.845 1.00 88.31 95 VAL A N 1
ATOM 760 C CA . VAL A 1 95 ? -0.046 2.767 -7.550 1.00 88.31 95 VAL A CA 1
ATOM 761 C C . VAL A 1 95 ? -1.543 2.811 -7.830 1.00 88.31 95 VAL A C 1
ATOM 763 O O . VAL A 1 95 ? -2.261 3.707 -7.402 1.00 88.31 95 VAL A O 1
ATOM 766 N N . ILE A 1 96 ? -2.036 1.837 -8.586 1.00 91.06 96 ILE A N 1
ATOM 767 C CA . ILE A 1 96 ? -3.448 1.752 -8.951 1.00 91.06 96 ILE A CA 1
ATOM 768 C C . ILE A 1 96 ? -3.937 0.334 -8.715 1.00 91.06 96 ILE A C 1
ATOM 770 O O . ILE A 1 96 ? -3.331 -0.630 -9.176 1.00 91.06 96 ILE A O 1
ATOM 774 N N . TYR A 1 97 ? -5.071 0.200 -8.042 1.00 93.06 97 TYR A N 1
ATOM 775 C CA . TYR A 1 97 ? -5.767 -1.068 -7.929 1.00 93.06 97 TYR A CA 1
ATOM 776 C C . TYR A 1 97 ? -6.741 -1.293 -9.091 1.00 93.06 97 TYR A C 1
ATOM 778 O O . TYR A 1 97 ? -7.661 -0.503 -9.314 1.00 93.06 97 TYR A O 1
ATOM 786 N N . SER A 1 98 ? -6.594 -2.412 -9.801 1.00 93.19 98 SER A N 1
ATOM 787 C CA . SER A 1 98 ? -7.602 -2.891 -10.749 1.00 93.19 98 SER A CA 1
ATOM 788 C C . SER A 1 98 ? -8.599 -3.789 -10.033 1.00 93.19 98 SER A C 1
ATOM 790 O O . SER A 1 98 ? -8.275 -4.909 -9.642 1.00 93.19 98 SER A O 1
ATOM 792 N N . ARG A 1 99 ? -9.855 -3.345 -9.926 1.00 91.12 99 ARG A N 1
ATOM 793 C CA . ARG A 1 99 ? -10.941 -4.184 -9.393 1.00 91.12 99 ARG A CA 1
ATOM 794 C C . ARG A 1 99 ? -11.239 -5.385 -10.293 1.00 91.12 99 ARG A C 1
ATOM 796 O O . ARG A 1 99 ? -11.611 -6.438 -9.785 1.00 91.12 99 ARG A O 1
ATOM 803 N N . LYS A 1 100 ? -11.083 -5.232 -11.611 1.00 93.19 100 LYS A N 1
ATOM 804 C CA . LYS A 1 100 ? -11.322 -6.310 -12.579 1.00 93.19 100 LYS A CA 1
ATOM 805 C C . LYS A 1 100 ? -10.334 -7.455 -12.370 1.00 93.19 100 LYS A C 1
ATOM 807 O O . LYS A 1 100 ? -10.744 -8.606 -12.295 1.00 93.19 100 LYS A O 1
ATOM 812 N N . ASP A 1 101 ? -9.054 -7.118 -12.249 1.00 92.81 101 ASP A N 1
ATOM 813 C CA . ASP A 1 101 ? -7.983 -8.112 -12.154 1.00 92.81 101 ASP A CA 1
ATOM 814 C C . ASP A 1 101 ? -7.669 -8.491 -10.699 1.00 92.81 101 ASP A C 1
ATOM 816 O O . ASP A 1 101 ? -7.010 -9.498 -10.454 1.00 92.81 101 ASP A O 1
ATOM 820 N N . GLN A 1 102 ? -8.171 -7.705 -9.737 1.00 92.75 102 GLN A N 1
ATOM 821 C CA . GLN A 1 102 ? -7.871 -7.789 -8.302 1.00 92.75 102 GLN A CA 1
ATOM 822 C C . GLN A 1 102 ? -6.360 -7.675 -8.023 1.00 92.75 102 GLN A C 1
ATOM 824 O O . GLN A 1 102 ? -5.809 -8.383 -7.181 1.00 92.75 102 GLN A O 1
ATOM 829 N N . ILE A 1 103 ? -5.685 -6.794 -8.767 1.00 93.75 103 ILE A N 1
ATOM 830 C CA . ILE A 1 103 ? -4.225 -6.636 -8.790 1.00 93.75 103 ILE A CA 1
ATOM 831 C C . ILE A 1 103 ? -3.863 -5.166 -8.586 1.00 93.75 103 ILE A C 1
ATOM 833 O O . ILE A 1 103 ? -4.526 -4.272 -9.117 1.00 93.75 103 ILE A O 1
ATOM 837 N N . PHE A 1 104 ? -2.781 -4.927 -7.847 1.00 92.44 104 PHE A N 1
ATOM 838 C CA . PHE A 1 104 ? -2.142 -3.619 -7.766 1.00 92.44 104 PHE A CA 1
ATOM 839 C C . PHE A 1 104 ? -1.124 -3.470 -8.892 1.00 92.44 104 PHE A C 1
ATOM 841 O O . PHE A 1 104 ? -0.263 -4.328 -9.087 1.00 92.44 104 PHE A O 1
ATOM 848 N N . TYR A 1 105 ? -1.217 -2.367 -9.616 1.00 89.94 105 TYR A N 1
ATOM 849 C CA . TYR A 1 105 ? -0.304 -1.992 -10.679 1.00 89.94 105 TYR A CA 1
ATOM 850 C C . TYR A 1 105 ? 0.511 -0.785 -10.243 1.00 89.94 105 TYR A C 1
ATOM 852 O O . TYR A 1 105 ? -0.049 0.236 -9.851 1.00 89.94 105 TYR A O 1
ATOM 860 N N . LEU A 1 106 ? 1.831 -0.901 -10.332 1.00 88.12 106 LEU A N 1
ATOM 861 C CA . LEU A 1 106 ? 2.742 0.226 -10.196 1.00 88.12 106 LEU A CA 1
ATOM 862 C C . LEU A 1 106 ? 3.140 0.689 -11.586 1.00 88.12 106 LEU A C 1
ATOM 864 O O . LEU A 1 106 ? 3.569 -0.121 -12.410 1.00 88.12 106 LEU A O 1
ATOM 868 N N . LEU A 1 107 ? 3.002 1.986 -11.825 1.00 83.31 107 LEU A N 1
ATOM 869 C CA . LEU A 1 107 ? 3.233 2.622 -13.115 1.00 83.31 107 LEU A CA 1
ATOM 870 C C . LEU A 1 107 ? 4.419 3.571 -13.017 1.00 83.31 107 LEU A C 1
ATOM 872 O O . LEU A 1 107 ? 4.448 4.420 -12.127 1.00 83.31 107 LEU A O 1
ATOM 876 N N . THR A 1 108 ? 5.365 3.457 -13.948 1.00 79.31 108 THR A N 1
ATOM 877 C CA . THR A 1 108 ? 6.417 4.465 -14.118 1.00 79.31 108 THR A CA 1
ATOM 878 C C . THR A 1 108 ? 5.857 5.733 -14.756 1.00 79.31 108 THR A C 1
ATOM 880 O O . THR A 1 108 ? 4.937 5.666 -15.576 1.00 79.31 108 THR A O 1
ATOM 883 N N . THR A 1 109 ? 6.471 6.887 -14.482 1.00 73.19 109 THR A N 1
ATOM 884 C CA . THR A 1 109 ? 6.297 8.095 -15.301 1.00 73.19 109 THR A CA 1
ATOM 885 C C . THR A 1 109 ? 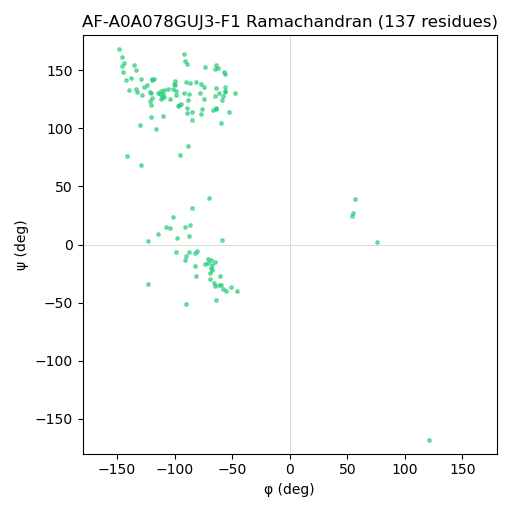6.461 7.744 -16.786 1.00 73.19 109 THR A C 1
ATOM 887 O O . THR A 1 109 ? 7.396 7.041 -17.171 1.00 73.19 109 THR A O 1
ATOM 890 N N . GLY A 1 110 ? 5.510 8.172 -17.620 1.00 73.25 110 GLY A N 1
ATOM 891 C CA . GLY A 1 110 ? 5.480 7.844 -19.052 1.00 73.25 110 GLY A CA 1
ATOM 892 C C . GLY A 1 110 ? 5.015 6.420 -19.397 1.00 73.25 110 GLY A C 1
ATOM 893 O O . GLY A 1 110 ? 4.998 6.070 -20.571 1.00 73.25 110 GLY A O 1
ATOM 894 N N . CYS A 1 111 ? 4.628 5.601 -18.408 1.00 72.81 111 CYS A N 1
ATOM 895 C CA . CYS A 1 111 ? 4.043 4.260 -18.580 1.00 72.81 111 CYS A CA 1
ATOM 896 C C . CYS A 1 111 ? 4.867 3.287 -19.445 1.00 72.81 111 CYS A C 1
ATOM 898 O O . CYS A 1 111 ? 4.326 2.341 -20.013 1.00 72.81 111 CYS A O 1
ATOM 900 N N . SER A 1 112 ? 6.180 3.494 -19.550 1.00 78.19 112 SER A N 1
ATOM 901 C CA . SER A 1 112 ? 7.093 2.597 -20.270 1.00 78.19 112 SER A CA 1
ATOM 902 C C . SER A 1 112 ? 7.273 1.250 -19.565 1.00 78.19 112 SER A C 1
ATOM 904 O O . SER A 1 112 ? 7.550 0.239 -20.216 1.00 78.19 112 SER A O 1
ATOM 906 N N . TYR A 1 113 ? 7.060 1.208 -18.248 1.00 81.50 113 TYR A N 1
ATOM 907 C CA . TYR A 1 113 ? 7.080 -0.008 -17.453 1.00 81.50 113 TYR A CA 1
ATOM 908 C C . TYR A 1 113 ? 5.910 -0.069 -16.477 1.00 81.50 113 TYR A C 1
ATOM 910 O O . TYR A 1 113 ? 5.363 0.941 -16.029 1.00 81.50 113 TYR A O 1
ATOM 918 N N . MET A 1 114 ? 5.560 -1.299 -16.123 1.00 85.94 114 MET A N 1
ATOM 919 C CA . MET A 1 114 ? 4.552 -1.611 -15.126 1.00 85.94 114 MET A CA 1
ATOM 920 C C . MET A 1 114 ? 4.988 -2.825 -14.309 1.00 85.94 114 MET A C 1
ATOM 922 O O . MET A 1 114 ? 5.552 -3.783 -14.846 1.00 85.94 114 MET A O 1
ATOM 926 N N . ALA A 1 115 ? 4.709 -2.796 -13.010 1.00 88.00 115 ALA A N 1
ATOM 927 C CA . ALA A 1 115 ? 4.777 -3.968 -12.142 1.00 88.00 115 ALA A CA 1
ATOM 928 C C . ALA A 1 115 ? 3.370 -4.334 -11.676 1.00 88.00 115 ALA A C 1
ATOM 930 O O . ALA A 1 115 ? 2.640 -3.483 -11.179 1.00 88.00 115 ALA A O 1
ATOM 931 N N . ALA A 1 116 ? 3.002 -5.602 -11.822 1.00 90.50 116 ALA A N 1
ATOM 932 C CA . ALA A 1 116 ? 1.743 -6.149 -11.337 1.00 90.50 116 ALA A CA 1
ATOM 933 C C . ALA A 1 116 ? 1.983 -6.981 -10.069 1.00 90.50 116 ALA A C 1
ATOM 935 O O . ALA A 1 116 ? 2.799 -7.908 -10.088 1.00 90.50 116 ALA A O 1
ATOM 936 N N . LEU A 1 117 ? 1.272 -6.667 -8.984 1.00 91.50 117 LEU A N 1
ATOM 937 C CA . LEU A 1 117 ? 1.331 -7.376 -7.706 1.00 91.50 117 LEU A CA 1
ATOM 938 C C . LEU A 1 117 ? -0.041 -7.928 -7.317 1.00 91.50 117 LEU A C 1
ATOM 940 O O . LEU A 1 117 ? -1.004 -7.191 -7.096 1.00 91.50 117 LEU A O 1
ATOM 944 N N . ASP A 1 118 ? -0.101 -9.249 -7.170 1.00 92.25 118 ASP A N 1
ATOM 945 C CA . ASP A 1 118 ? -1.274 -9.965 -6.668 1.00 92.25 118 ASP A CA 1
ATOM 946 C C . ASP A 1 118 ? -1.113 -10.193 -5.155 1.00 92.25 118 ASP A C 1
ATOM 948 O O . ASP A 1 118 ? -0.742 -11.275 -4.683 1.00 92.25 118 ASP A O 1
ATOM 952 N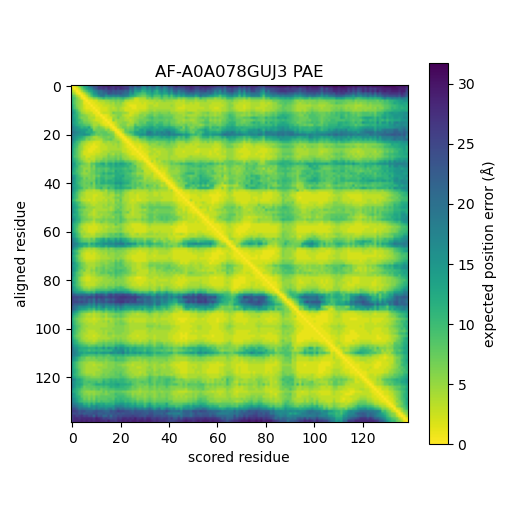 N . LEU A 1 119 ? -1.353 -9.119 -4.393 1.00 90.12 119 LEU A N 1
ATOM 953 C CA . LEU A 1 119 ? -1.229 -9.110 -2.931 1.00 90.12 119 LEU A CA 1
ATOM 954 C C . LEU A 1 119 ? -2.258 -10.041 -2.266 1.00 90.12 119 LEU A C 1
ATOM 956 O O . LEU A 1 119 ? -1.924 -10.744 -1.310 1.00 90.12 119 LEU A O 1
ATOM 960 N N . LYS A 1 120 ? -3.476 -10.149 -2.824 1.00 87.31 120 LYS A N 1
ATOM 961 C CA . LYS A 1 120 ? -4.521 -11.060 -2.320 1.00 87.31 120 LYS A CA 1
ATOM 962 C C . LYS A 1 120 ? -4.103 -12.527 -2.383 1.00 87.31 120 LYS A C 1
ATOM 964 O O . LYS A 1 120 ? -4.451 -13.286 -1.478 1.00 87.31 120 LYS A O 1
ATOM 969 N N . LYS A 1 121 ? -3.336 -12.948 -3.393 1.00 86.94 121 LYS A N 1
ATOM 970 C CA . LYS A 1 121 ? -2.790 -14.318 -3.471 1.00 86.94 121 LYS A CA 1
ATOM 971 C C . LYS A 1 121 ? -1.410 -14.471 -2.826 1.00 86.94 121 LYS A C 1
ATOM 973 O O . LYS A 1 121 ? -0.742 -15.472 -3.076 1.00 86.94 121 LYS A O 1
ATOM 978 N N . ASN A 1 122 ? -0.972 -13.499 -2.020 1.00 82.25 122 ASN A N 1
ATOM 979 C CA . ASN A 1 122 ? 0.345 -13.477 -1.375 1.00 82.25 122 ASN A CA 1
ATOM 980 C C . ASN A 1 122 ? 1.515 -13.611 -2.375 1.00 82.25 122 ASN A C 1
ATOM 982 O O . ASN A 1 122 ? 2.593 -14.108 -2.045 1.00 82.25 122 ASN A O 1
ATOM 986 N N . LYS A 1 123 ? 1.318 -13.177 -3.628 1.00 84.31 123 LYS A N 1
ATOM 987 C CA . LYS A 1 123 ? 2.370 -13.162 -4.647 1.00 84.31 123 LYS A CA 1
ATOM 988 C C . LYS A 1 123 ? 3.111 -11.836 -4.555 1.00 84.31 123 LYS A C 1
ATOM 990 O O . LYS A 1 123 ? 2.809 -10.889 -5.275 1.00 84.31 123 LYS A O 1
ATOM 995 N N . LYS A 1 124 ? 4.088 -11.792 -3.648 1.00 80.06 124 LYS A N 1
ATOM 996 C CA . LYS A 1 124 ? 4.912 -10.599 -3.396 1.00 80.06 124 LYS A CA 1
ATOM 997 C C . LYS A 1 124 ? 5.926 -10.317 -4.506 1.00 80.06 124 LYS A C 1
ATOM 999 O O . LYS A 1 124 ? 6.419 -9.204 -4.594 1.00 80.06 124 LYS A O 1
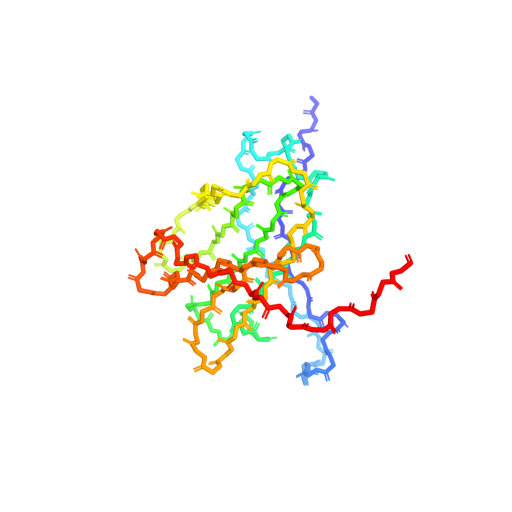ATOM 1004 N N . ASN A 1 125 ? 6.208 -11.296 -5.368 1.00 84.94 125 ASN A N 1
ATOM 1005 C CA . ASN A 1 125 ? 7.093 -11.105 -6.513 1.00 84.94 125 ASN A CA 1
ATOM 1006 C C . ASN A 1 125 ? 6.352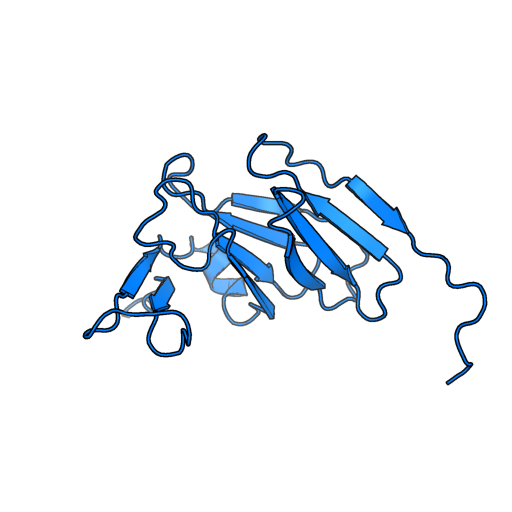 -10.344 -7.625 1.00 84.94 125 ASN A C 1
ATOM 1008 O O . ASN A 1 125 ? 5.417 -10.906 -8.209 1.00 84.94 125 ASN A O 1
ATOM 1012 N N . PRO A 1 126 ? 6.749 -9.097 -7.937 1.00 86.19 126 PRO A N 1
ATOM 1013 C CA . PRO A 1 126 ? 6.111 -8.322 -8.990 1.00 86.19 126 PRO A CA 1
ATOM 1014 C C . PRO A 1 126 ? 6.307 -8.983 -10.357 1.00 86.19 126 PRO A C 1
ATOM 1016 O O . PRO A 1 126 ? 7.414 -9.375 -10.732 1.00 86.19 126 PRO A O 1
ATOM 1019 N N . LYS A 1 127 ? 5.229 -9.067 -11.142 1.00 89.25 127 LYS A N 1
ATOM 1020 C CA . LYS A 1 127 ? 5.322 -9.413 -12.562 1.00 89.25 127 LYS A CA 1
ATOM 1021 C C . LYS A 1 127 ? 5.602 -8.143 -13.354 1.00 89.25 127 LYS A C 1
ATOM 1023 O O . LYS A 1 127 ? 4.754 -7.256 -13.431 1.00 89.25 127 LYS A O 1
ATOM 1028 N N . PHE A 1 128 ? 6.782 -8.083 -13.953 1.00 86.44 128 PHE A N 1
ATOM 1029 C CA . PHE A 1 128 ? 7.231 -6.925 -14.712 1.00 86.44 128 PHE A CA 1
ATOM 1030 C C . PHE A 1 128 ? 6.773 -6.969 -16.167 1.00 86.44 128 PHE A C 1
ATOM 1032 O O . PHE A 1 128 ? 6.800 -8.012 -16.823 1.00 86.44 128 PHE A O 1
ATOM 1039 N N . MET A 1 129 ? 6.366 -5.809 -16.667 1.00 86.50 129 MET A N 1
ATOM 1040 C CA . MET A 1 129 ? 5.921 -5.594 -18.036 1.00 86.50 129 MET A CA 1
ATOM 1041 C C . MET A 1 129 ? 6.592 -4.332 -18.577 1.00 86.50 129 MET A C 1
ATOM 1043 O O . MET A 1 129 ? 6.632 -3.305 -17.900 1.00 86.50 129 MET A O 1
ATOM 1047 N N . ARG A 1 130 ? 7.119 -4.409 -19.801 1.00 85.19 130 ARG A N 1
ATOM 1048 C CA . ARG A 1 130 ? 7.633 -3.260 -20.552 1.00 85.19 130 ARG A CA 1
ATOM 1049 C C . ARG A 1 130 ? 6.674 -2.983 -21.698 1.00 85.19 130 ARG A C 1
ATOM 1051 O O . ARG A 1 130 ? 6.398 -3.884 -22.489 1.00 85.19 130 ARG A O 1
ATOM 1058 N N . PHE A 1 131 ? 6.204 -1.750 -21.798 1.00 82.25 131 PHE A N 1
ATOM 1059 C CA . PHE A 1 131 ? 5.420 -1.298 -22.936 1.00 82.25 131 PHE A CA 1
ATOM 1060 C C . PHE A 1 131 ? 6.358 -0.693 -23.977 1.00 82.25 131 PHE A C 1
ATOM 1062 O O . PHE A 1 131 ? 7.221 0.124 -23.660 1.00 82.25 131 PHE A O 1
ATOM 1069 N N . GLN A 1 132 ? 6.208 -1.125 -25.226 1.00 78.12 132 GLN A N 1
ATOM 1070 C CA . GLN A 1 132 ? 6.861 -0.506 -26.374 1.00 78.12 132 GLN A CA 1
ATOM 1071 C C . GLN A 1 132 ? 5.782 0.182 -27.195 1.00 78.12 132 GLN A C 1
ATOM 1073 O O . GLN A 1 132 ? 4.919 -0.469 -27.783 1.00 78.12 132 GLN A O 1
ATOM 1078 N N . PHE A 1 133 ? 5.815 1.507 -27.199 1.00 74.25 133 PHE A N 1
ATOM 1079 C CA . PHE A 1 133 ? 4.928 2.311 -28.021 1.00 74.25 133 PHE A CA 1
ATOM 1080 C C . PHE A 1 133 ? 5.615 2.525 -29.370 1.00 74.25 133 PHE A C 1
ATOM 1082 O O . PHE A 1 133 ? 6.698 3.098 -29.428 1.00 74.25 133 PHE A O 1
ATOM 1089 N N . GLY A 1 134 ? 5.010 2.028 -30.452 1.00 71.56 134 GLY A N 1
ATOM 1090 C CA . GLY A 1 134 ? 5.615 2.081 -31.789 1.00 71.56 134 GLY A CA 1
ATOM 1091 C C . GLY A 1 134 ? 5.745 3.494 -32.366 1.00 71.56 134 GLY A C 1
ATOM 1092 O O . GLY A 1 134 ? 6.595 3.712 -33.215 1.00 71.56 134 GLY A O 1
ATOM 1093 N N . ASN A 1 135 ? 4.942 4.446 -31.880 1.00 69.25 135 ASN A N 1
ATOM 1094 C CA . ASN A 1 135 ? 4.924 5.842 -32.318 1.00 69.25 135 ASN A CA 1
ATOM 1095 C C . ASN A 1 135 ? 4.706 6.759 -31.102 1.00 69.25 135 ASN A C 1
ATOM 1097 O O . ASN A 1 135 ? 3.597 7.245 -30.882 1.00 69.25 135 ASN A O 1
ATOM 1101 N N . CYS A 1 136 ? 5.732 6.975 -30.277 1.00 61.91 136 CYS A N 1
ATOM 1102 C CA . CYS A 1 136 ? 5.699 8.121 -29.367 1.00 61.91 136 CYS A CA 1
ATOM 1103 C C . CYS A 1 136 ? 5.969 9.385 -30.195 1.00 61.91 136 CYS A C 1
ATOM 1105 O O . CYS A 1 136 ? 6.996 9.417 -30.878 1.00 61.91 136 CYS A O 1
ATOM 1107 N N . PRO A 1 137 ? 5.102 10.414 -30.166 1.00 61.62 137 PRO A N 1
ATOM 1108 C CA . PRO A 1 137 ? 5.472 11.699 -30.738 1.00 61.62 137 PRO A CA 1
ATOM 1109 C C . PRO A 1 137 ? 6.743 12.180 -30.030 1.00 61.62 137 PRO A C 1
ATOM 1111 O O . PRO A 1 137 ? 6.817 12.160 -28.800 1.00 61.62 137 PRO A O 1
ATOM 1114 N N . LEU A 1 138 ? 7.763 12.533 -30.814 1.00 58.81 138 LEU A N 1
ATOM 1115 C CA . LEU A 1 138 ? 8.954 13.200 -30.298 1.00 58.81 138 LEU A CA 1
ATOM 1116 C C . LEU A 1 138 ? 8.492 14.507 -29.644 1.00 58.81 138 LEU A C 1
ATOM 1118 O O . LEU A 1 138 ? 7.771 15.280 -30.277 1.00 58.81 138 LEU A O 1
ATOM 1122 N N . MET A 1 139 ? 8.840 14.682 -28.370 1.00 49.41 139 MET A N 1
ATOM 1123 C CA . MET A 1 139 ? 8.580 15.910 -27.618 1.00 49.41 139 MET A CA 1
ATOM 1124 C C . MET A 1 139 ? 9.620 16.969 -27.967 1.00 49.41 139 MET A C 1
ATOM 1126 O O . MET A 1 139 ? 10.798 16.580 -28.145 1.00 49.41 139 MET A O 1
#

pLDDT: mean 80.42, std 11.24, range [36.97, 93.75]